Protein AF-A0A1C4W5P3-F1 (afdb_monomer_lite)

Radius of gyration: 16.37 Å; chains: 1; bounding box: 42×25×42 Å

pLDDT: mean 89.8, std 14.26, range [42.38, 98.31]

Secondary structure (DSSP, 8-state):
-HHHHHHHHTT-SSSSS--TTTTHHHHHHHHHHHHHS-HHHHHHHHHHHHHHHHHHHHPPTT-TT-HHHHHHHHHHHHHHHHHHHHHHHHTTPPP--TT------

Organism: NCBI:txid285665

Structure (mmCIF, N/CA/C/O backbone):
data_AF-A0A1C4W5P3-F1
#
_entry.id   AF-A0A1C4W5P3-F1
#
loop_
_atom_site.group_PDB
_atom_site.id
_atom_site.type_symbol
_atom_site.label_atom_id
_atom_site.label_alt_id
_atom_site.label_comp_id
_atom_site.label_asym_id
_atom_site.label_entity_id
_atom_site.label_seq_id
_atom_site.pdbx_PDB_ins_code
_atom_site.Cartn_x
_atom_site.Cartn_y
_atom_site.Cartn_z
_atom_site.occupancy
_atom_site.B_iso_or_equiv
_atom_site.auth_seq_id
_atom_site.auth_comp_id
_atom_site.auth_asym_id
_atom_site.auth_atom_id
_atom_site.pdbx_PDB_model_num
ATOM 1 N N . MET A 1 1 ? 3.145 -6.210 -2.462 1.00 92.75 1 MET A N 1
ATOM 2 C CA . MET A 1 1 ? 2.634 -5.380 -3.567 1.00 92.75 1 MET A CA 1
ATOM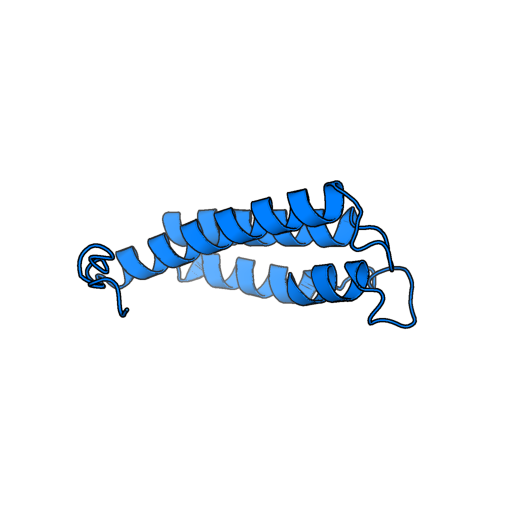 3 C C . MET A 1 1 ? 3.560 -4.200 -3.807 1.00 92.75 1 MET A C 1
ATOM 5 O O . MET A 1 1 ? 4.213 -4.227 -4.831 1.00 92.75 1 MET A O 1
ATOM 9 N N . ALA A 1 2 ? 3.735 -3.268 -2.860 1.00 94.19 2 ALA A N 1
ATOM 10 C CA . ALA A 1 2 ? 4.693 -2.156 -2.993 1.00 94.19 2 ALA A CA 1
ATOM 11 C C . ALA A 1 2 ? 6.121 -2.603 -3.359 1.00 94.19 2 ALA A C 1
ATOM 13 O O . ALA A 1 2 ? 6.718 -2.059 -4.275 1.00 94.19 2 ALA A O 1
ATOM 14 N N . ARG A 1 3 ? 6.615 -3.690 -2.747 1.00 94.00 3 ARG A N 1
ATOM 15 C CA . ARG A 1 3 ? 7.891 -4.305 -3.145 1.00 94.00 3 ARG A CA 1
ATOM 16 C C . ARG A 1 3 ? 7.974 -4.655 -4.638 1.00 94.00 3 ARG A C 1
ATOM 18 O O . ARG A 1 3 ? 9.006 -4.433 -5.236 1.00 94.00 3 ARG A O 1
ATOM 25 N N . LEU A 1 4 ? 6.896 -5.155 -5.247 1.00 94.25 4 LEU A N 1
ATOM 26 C CA . LEU A 1 4 ? 6.890 -5.467 -6.682 1.00 94.25 4 LEU A CA 1
ATOM 27 C C . LEU A 1 4 ? 6.969 -4.188 -7.531 1.00 94.25 4 LEU A C 1
ATOM 29 O O . LEU A 1 4 ? 7.648 -4.173 -8.547 1.00 94.25 4 LEU A O 1
ATOM 33 N N . ALA A 1 5 ? 6.315 -3.102 -7.104 1.00 93.44 5 ALA A N 1
ATOM 34 C CA . ALA A 1 5 ? 6.437 -1.801 -7.765 1.00 93.44 5 ALA A CA 1
ATOM 35 C C . ALA A 1 5 ? 7.873 -1.252 -7.681 1.00 93.44 5 ALA A C 1
ATOM 37 O O . ALA A 1 5 ? 8.406 -0.768 -8.680 1.00 93.44 5 ALA A O 1
ATOM 38 N N . TYR A 1 6 ? 8.504 -1.386 -6.510 1.00 94.38 6 TYR A N 1
ATOM 39 C CA . TYR A 1 6 ? 9.904 -1.032 -6.282 1.00 94.38 6 TYR A CA 1
ATOM 40 C C . TYR A 1 6 ? 10.848 -1.853 -7.168 1.00 94.38 6 TYR A C 1
ATOM 42 O O . TYR A 1 6 ? 11.641 -1.287 -7.915 1.00 94.38 6 TYR A O 1
ATOM 50 N N . ASP A 1 7 ? 10.715 -3.179 -7.128 1.00 94.81 7 ASP A N 1
ATOM 51 C CA . ASP A 1 7 ? 11.554 -4.107 -7.884 1.00 94.81 7 ASP A CA 1
ATOM 52 C C . ASP A 1 7 ? 11.436 -3.842 -9.404 1.00 94.81 7 ASP A C 1
ATOM 54 O O . ASP A 1 7 ? 12.446 -3.878 -10.105 1.00 94.81 7 ASP A O 1
ATOM 58 N N . LYS A 1 8 ? 10.246 -3.471 -9.915 1.00 93.06 8 LYS A N 1
ATOM 59 C CA . LYS A 1 8 ? 10.058 -3.040 -11.316 1.00 93.06 8 LYS A CA 1
ATOM 60 C C . LYS A 1 8 ? 10.820 -1.749 -11.623 1.00 93.06 8 LYS A C 1
ATOM 62 O O . LYS A 1 8 ? 11.531 -1.706 -12.623 1.00 93.06 8 LYS A O 1
ATOM 67 N N . GLY A 1 9 ? 10.706 -0.727 -10.772 1.00 93.62 9 GLY A N 1
ATOM 68 C CA . GLY A 1 9 ? 11.404 0.551 -10.967 1.00 93.62 9 GLY A CA 1
ATOM 69 C C . GLY A 1 9 ? 12.926 0.414 -11.025 1.00 93.62 9 GLY A C 1
ATOM 70 O O . GLY A 1 9 ? 13.572 1.088 -11.819 1.00 93.62 9 GLY A O 1
ATOM 71 N N . TYR A 1 10 ? 13.481 -0.518 -10.247 1.00 94.06 10 TYR A N 1
ATOM 72 C CA . TYR A 1 10 ? 14.912 -0.841 -10.229 1.00 94.06 10 TYR A CA 1
ATOM 73 C C . TYR A 1 10 ? 15.344 -1.907 -11.249 1.00 94.06 10 TYR A C 1
ATOM 75 O O . TYR A 1 10 ? 16.493 -2.342 -11.205 1.00 94.06 10 TYR A O 1
ATOM 83 N N . GLY A 1 11 ? 14.443 -2.380 -12.117 1.00 92.25 11 GLY A N 1
ATOM 84 C CA . GLY A 1 11 ? 14.793 -3.382 -13.128 1.00 92.25 11 GLY A CA 1
ATOM 85 C C . GLY A 1 11 ? 15.206 -4.738 -12.540 1.00 92.25 11 GLY A C 1
ATOM 86 O O . GLY A 1 11 ? 15.977 -5.474 -13.145 1.00 92.25 11 GLY A O 1
ATOM 87 N N . LEU A 1 12 ? 14.723 -5.091 -11.343 1.00 91.69 12 LEU A N 1
ATOM 88 C CA . LEU A 1 12 ? 15.085 -6.341 -10.656 1.00 91.69 12 LEU A CA 1
ATOM 89 C C . LEU A 1 12 ? 14.327 -7.573 -11.184 1.00 91.69 12 LEU A C 1
ATOM 91 O O . LEU A 1 12 ? 14.504 -8.676 -10.663 1.00 91.69 12 LEU A O 1
ATOM 95 N N . PHE A 1 13 ? 13.487 -7.387 -12.203 1.00 81.50 13 PHE A N 1
ATOM 96 C CA . PHE A 1 13 ? 12.794 -8.444 -12.938 1.00 81.50 13 PHE A CA 1
ATOM 97 C C . PHE A 1 13 ? 13.379 -8.590 -14.342 1.00 81.50 13 PHE A C 1
ATOM 99 O O . PHE A 1 13 ? 13.876 -7.623 -14.908 1.00 81.50 13 PHE A O 1
ATOM 106 N N . GLU A 1 14 ? 13.278 -9.785 -14.925 1.00 79.38 14 GLU A N 1
ATOM 107 C CA . GLU A 1 14 ? 13.574 -9.964 -16.352 1.00 79.38 14 GLU A CA 1
ATOM 108 C C . GLU A 1 14 ? 12.444 -9.391 -17.222 1.00 79.38 14 GLU A C 1
ATOM 110 O O . GLU A 1 14 ? 12.689 -8.893 -18.322 1.00 79.38 14 GLU A O 1
ATOM 115 N N . GLU A 1 15 ? 11.200 -9.434 -16.733 1.00 85.56 15 GLU A N 1
ATOM 116 C CA . GLU A 1 15 ? 10.049 -8.865 -17.423 1.00 85.56 15 GLU A CA 1
ATOM 117 C C . GLU A 1 15 ? 9.896 -7.354 -17.184 1.00 85.56 15 GLU A C 1
ATOM 119 O O . GLU A 1 15 ? 10.026 -6.842 -16.070 1.00 85.56 15 GLU A O 1
ATOM 124 N N . THR A 1 16 ? 9.530 -6.629 -18.245 1.00 86.69 16 THR A N 1
ATOM 125 C CA . THR A 1 16 ? 9.329 -5.171 -18.206 1.00 86.69 16 THR A CA 1
ATOM 126 C C . THR A 1 16 ? 8.011 -4.755 -17.553 1.00 86.69 16 THR A C 1
ATOM 128 O O . THR A 1 16 ? 7.858 -3.612 -17.128 1.00 86.69 16 THR A O 1
ATOM 131 N N . GLU A 1 17 ? 7.037 -5.659 -17.483 1.00 88.44 17 GLU A N 1
ATOM 132 C CA . GLU A 1 17 ? 5.717 -5.397 -16.914 1.00 88.44 17 GLU A CA 1
ATOM 133 C C . GLU A 1 17 ? 5.388 -6.390 -15.806 1.00 88.44 17 GLU A C 1
ATOM 135 O O . GLU A 1 17 ? 5.792 -7.552 -15.844 1.00 88.44 17 GLU A O 1
ATOM 140 N N . LEU A 1 18 ? 4.628 -5.920 -14.815 1.00 90.12 18 LEU A N 1
ATOM 141 C CA . LEU A 1 18 ? 4.107 -6.790 -13.767 1.00 90.12 18 LEU A CA 1
ATOM 142 C C . LEU A 1 18 ? 3.019 -7.710 -14.355 1.00 90.12 18 LEU A C 1
ATOM 144 O O . LEU A 1 18 ? 2.253 -7.253 -15.205 1.00 90.12 18 LEU A O 1
ATOM 148 N N . PRO A 1 19 ? 2.898 -8.968 -13.889 1.00 92.44 19 PRO A N 1
ATOM 149 C CA . PRO A 1 19 ? 1.819 -9.868 -14.309 1.00 92.44 19 PRO A CA 1
ATOM 150 C C . PRO A 1 19 ? 0.443 -9.239 -14.085 1.00 92.44 19 PRO A C 1
ATOM 152 O O . PRO A 1 19 ? 0.258 -8.616 -13.051 1.00 92.44 19 PRO A O 1
ATOM 155 N N . ASP A 1 20 ? -0.537 -9.438 -14.970 1.00 89.62 20 ASP A N 1
ATOM 156 C CA . ASP A 1 20 ? -1.848 -8.757 -14.905 1.00 89.62 20 ASP A CA 1
ATOM 157 C C . ASP A 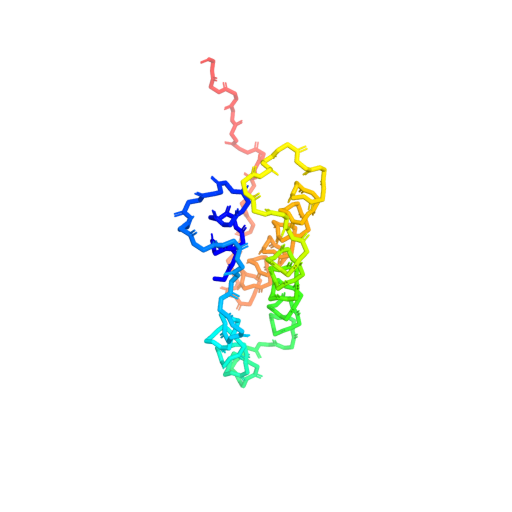1 20 ? -2.549 -8.830 -13.531 1.00 89.62 20 ASP A C 1
ATOM 159 O O . ASP A 1 20 ? -3.223 -7.888 -13.115 1.00 89.62 20 ASP A O 1
ATOM 163 N N . ASP A 1 21 ? -2.372 -9.925 -12.792 1.00 93.56 21 ASP A N 1
ATOM 164 C CA . ASP A 1 21 ? -3.004 -10.201 -11.500 1.00 93.56 21 ASP A CA 1
ATOM 165 C C . ASP A 1 21 ? -2.088 -9.960 -10.284 1.00 93.56 21 ASP A C 1
ATOM 167 O O . ASP A 1 21 ? -2.449 -10.309 -9.156 1.00 93.56 21 ASP A O 1
ATOM 171 N N . TRP A 1 22 ? -0.935 -9.307 -10.465 1.00 93.69 22 TRP A N 1
ATOM 172 C CA . TRP A 1 22 ? 0.064 -9.043 -9.414 1.00 93.69 22 TRP A CA 1
ATOM 173 C C . TRP A 1 22 ? -0.510 -8.392 -8.141 1.00 93.69 22 TRP A C 1
ATOM 175 O O . TRP A 1 22 ? 0.021 -8.545 -7.034 1.00 93.69 22 TRP A O 1
ATOM 185 N N . HIS A 1 23 ? -1.611 -7.656 -8.291 1.00 94.12 23 HIS A N 1
ATOM 186 C CA . HIS A 1 23 ? -2.308 -6.949 -7.224 1.00 94.12 23 HIS A CA 1
ATOM 187 C C . HIS A 1 23 ? -3.382 -7.796 -6.516 1.00 94.12 23 HIS A C 1
ATOM 189 O O . HIS A 1 23 ? -3.766 -7.490 -5.380 1.00 94.12 23 HIS A O 1
ATOM 195 N N . ALA A 1 24 ? -3.869 -8.870 -7.144 1.00 96.12 24 ALA A N 1
ATOM 196 C CA . ALA A 1 24 ? -5.006 -9.655 -6.667 1.00 96.12 24 ALA A CA 1
ATOM 197 C C . ALA A 1 24 ? -4.800 -10.240 -5.254 1.00 96.12 24 ALA A C 1
ATOM 199 O O . ALA A 1 24 ? -5.692 -10.066 -4.415 1.00 96.12 24 ALA A O 1
ATOM 200 N N . PRO A 1 25 ? -3.627 -10.809 -4.894 1.00 95.88 25 PRO A N 1
ATOM 201 C CA . PRO A 1 25 ? -3.414 -11.328 -3.541 1.00 95.88 25 PRO A CA 1
ATOM 202 C C . PRO A 1 25 ? -3.525 -10.257 -2.446 1.00 95.88 25 PRO A C 1
ATOM 204 O O . PRO A 1 25 ? -3.955 -10.542 -1.326 1.00 95.88 25 PRO A O 1
ATOM 207 N N . ALA A 1 26 ? -3.127 -9.015 -2.738 1.00 95.12 26 ALA A N 1
ATOM 208 C CA . ALA A 1 26 ? -3.256 -7.906 -1.796 1.00 95.12 26 ALA A CA 1
ATOM 209 C C . ALA A 1 26 ? -4.708 -7.413 -1.703 1.00 95.12 26 ALA A C 1
ATOM 211 O O . ALA A 1 26 ? -5.184 -7.133 -0.602 1.00 95.12 26 ALA A O 1
ATOM 212 N N . PHE A 1 27 ? -5.433 -7.390 -2.823 1.00 96.06 27 PHE A N 1
ATOM 213 C CA . PHE A 1 27 ? -6.851 -7.032 -2.855 1.00 96.06 27 PHE A CA 1
ATOM 214 C C . PHE A 1 27 ? -7.717 -8.001 -2.040 1.00 96.06 27 PHE A C 1
ATOM 216 O O . PHE A 1 27 ? -8.582 -7.578 -1.271 1.00 96.06 27 PHE A O 1
ATOM 223 N N . GLU A 1 28 ? -7.458 -9.307 -2.133 1.00 96.62 28 GLU A N 1
ATOM 224 C CA . GLU A 1 28 ? -8.156 -10.302 -1.313 1.00 96.62 28 GLU A CA 1
ATOM 225 C C . GLU A 1 28 ? -7.936 -10.078 0.186 1.00 96.62 28 GLU A C 1
ATOM 227 O O . GLU A 1 28 ? -8.880 -10.155 0.978 1.00 96.62 28 GLU A O 1
ATOM 232 N N . ARG A 1 29 ? -6.696 -9.773 0.587 1.00 95.75 29 ARG A N 1
ATOM 233 C CA . ARG A 1 29 ? -6.361 -9.461 1.984 1.00 95.75 29 ARG A CA 1
ATOM 234 C C . ARG A 1 29 ? -7.062 -8.191 2.450 1.00 95.75 29 ARG A C 1
ATOM 236 O O . ARG A 1 29 ? -7.613 -8.197 3.547 1.00 95.75 29 ARG A O 1
ATOM 243 N N . LEU A 1 30 ? -7.112 -7.154 1.613 1.00 96.00 30 LEU A N 1
ATOM 244 C CA . LEU A 1 30 ? -7.858 -5.930 1.900 1.00 96.00 30 LEU A CA 1
ATOM 245 C C . LEU A 1 30 ? -9.350 -6.224 2.113 1.00 96.00 30 LEU A C 1
ATOM 247 O O . LEU A 1 30 ? -9.930 -5.771 3.097 1.00 96.00 30 LEU A O 1
ATOM 251 N N . ASN A 1 31 ? -9.973 -7.032 1.252 1.00 95.62 31 ASN A N 1
ATOM 252 C CA . ASN A 1 31 ? -11.382 -7.402 1.413 1.00 95.62 31 ASN A CA 1
ATOM 253 C C . ASN A 1 31 ? -11.648 -8.160 2.716 1.00 95.62 31 ASN A C 1
ATOM 255 O O . ASN A 1 31 ? -12.645 -7.891 3.382 1.00 95.62 31 ASN A O 1
ATOM 259 N N . ARG A 1 32 ? -10.749 -9.068 3.112 1.00 96.38 32 ARG A N 1
ATOM 260 C CA . ARG A 1 32 ? -10.853 -9.760 4.407 1.00 96.38 32 ARG A CA 1
ATOM 261 C C . ARG A 1 32 ? -10.666 -8.793 5.574 1.00 96.38 32 ARG A C 1
ATOM 263 O O . ARG A 1 32 ? -11.434 -8.856 6.529 1.00 96.38 32 ARG A O 1
ATOM 270 N N . LEU A 1 33 ? -9.700 -7.877 5.487 1.00 95.25 33 LEU A N 1
ATOM 271 C CA . LEU A 1 33 ? -9.422 -6.886 6.530 1.00 95.25 33 LEU A CA 1
ATOM 272 C C . LEU A 1 33 ? -10.656 -6.031 6.847 1.00 95.25 33 LEU A C 1
ATOM 274 O O . LEU A 1 33 ? -10.934 -5.792 8.015 1.00 95.25 33 LEU A O 1
ATOM 278 N N . ARG A 1 34 ? -11.447 -5.652 5.836 1.00 93.81 34 ARG A N 1
ATOM 279 C CA . ARG A 1 34 ? -12.679 -4.851 6.001 1.00 93.81 34 ARG A CA 1
ATOM 280 C C . ARG A 1 34 ? -13.749 -5.499 6.887 1.00 93.81 34 ARG A C 1
ATOM 282 O O . ARG A 1 34 ? -14.639 -4.794 7.345 1.00 93.81 34 ARG A O 1
ATOM 289 N N . ILE A 1 35 ? -13.691 -6.814 7.100 1.00 95.31 35 ILE A N 1
ATOM 290 C CA . ILE A 1 35 ? -14.630 -7.543 7.966 1.00 95.31 35 ILE A CA 1
ATOM 291 C C . ILE A 1 35 ? -14.212 -7.435 9.440 1.00 95.31 35 ILE A C 1
ATOM 293 O O . ILE A 1 35 ? -15.068 -7.435 10.320 1.00 95.31 35 ILE A O 1
ATOM 297 N N . PHE A 1 36 ? -12.906 -7.357 9.709 1.00 93.62 36 PHE A N 1
ATOM 298 C CA . PHE A 1 36 ? -12.346 -7.452 11.062 1.00 93.62 36 PHE A CA 1
ATOM 299 C C . PHE A 1 36 ? -11.820 -6.125 11.613 1.00 93.62 36 PHE A C 1
ATOM 301 O O . PHE A 1 36 ? -11.761 -5.955 12.827 1.00 93.62 36 PHE A O 1
ATOM 308 N N . ALA A 1 37 ? -11.404 -5.209 10.742 1.00 95.19 37 ALA A N 1
ATOM 309 C CA . ALA A 1 37 ? -10.835 -3.926 11.122 1.00 95.19 37 ALA A CA 1
ATOM 310 C C . ALA A 1 37 ? -11.916 -2.860 11.328 1.00 95.19 37 ALA A C 1
ATOM 312 O O . ALA A 1 37 ? -13.016 -2.946 10.775 1.00 95.19 37 ALA A O 1
ATOM 313 N N . THR A 1 38 ? -11.579 -1.810 12.076 1.00 96.88 38 THR A N 1
ATOM 314 C CA . THR A 1 38 ? -12.415 -0.611 12.136 1.00 96.88 38 THR A CA 1
ATOM 315 C C . THR A 1 38 ? -12.511 0.052 10.762 1.00 96.88 38 THR A C 1
ATOM 317 O O . THR A 1 38 ? -11.645 -0.112 9.896 1.00 96.88 38 THR A O 1
ATOM 320 N N . SER A 1 39 ? -13.551 0.866 10.561 1.00 95.31 39 SER A N 1
ATOM 321 C CA . SER A 1 39 ? -13.719 1.642 9.327 1.00 95.31 39 SER A CA 1
ATOM 322 C C . SER A 1 39 ? -12.514 2.542 9.027 1.00 95.31 39 SER A C 1
ATOM 324 O O . SER A 1 39 ? -12.207 2.769 7.860 1.00 95.31 39 SER A O 1
ATOM 326 N N . SER A 1 40 ? -11.828 3.027 10.069 1.00 96.75 40 SER A N 1
ATOM 327 C CA . SER A 1 40 ? -10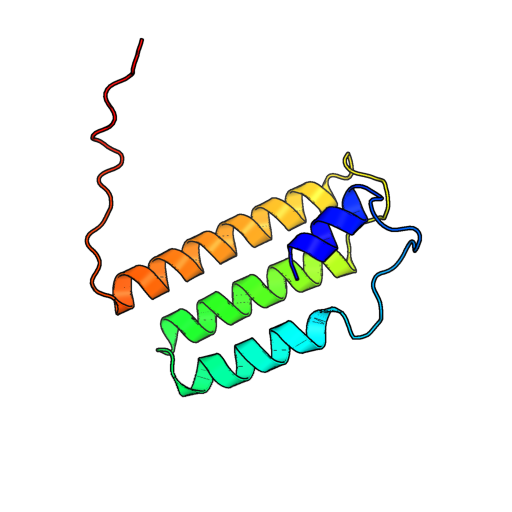.638 3.875 9.959 1.00 96.75 40 SER A CA 1
ATOM 328 C C . SER A 1 40 ? -9.455 3.106 9.362 1.00 96.75 40 SER A C 1
ATOM 330 O O . SER A 1 40 ? -8.946 3.473 8.302 1.00 96.75 40 SER A O 1
ATOM 332 N N . VAL A 1 41 ? -9.089 1.970 9.968 1.00 97.38 41 VAL A N 1
ATOM 333 C CA . VAL A 1 41 ? -8.018 1.094 9.463 1.00 97.38 41 VAL A CA 1
ATOM 334 C C . VAL A 1 41 ? -8.349 0.558 8.072 1.00 97.38 41 VAL A C 1
ATOM 336 O O . VAL A 1 41 ? -7.487 0.531 7.196 1.00 97.38 41 VAL A O 1
ATOM 339 N N . ALA A 1 42 ? -9.601 0.167 7.832 1.00 97.31 42 ALA A N 1
ATOM 340 C CA . ALA A 1 42 ? -10.036 -0.328 6.531 1.00 97.31 42 ALA A CA 1
ATOM 341 C C . ALA A 1 42 ? -9.886 0.723 5.414 1.00 97.31 42 ALA A C 1
ATOM 343 O O . ALA A 1 42 ? -9.472 0.380 4.303 1.00 97.31 42 ALA A O 1
ATOM 344 N N . ALA A 1 43 ? -10.205 1.990 5.695 1.00 97.75 43 ALA A N 1
ATOM 345 C CA . ALA A 1 43 ? -10.051 3.086 4.742 1.00 97.75 43 ALA A CA 1
ATOM 346 C C . ALA A 1 43 ? -8.572 3.399 4.465 1.00 97.75 43 ALA A C 1
ATOM 348 O O . ALA A 1 43 ? -8.182 3.491 3.299 1.00 97.75 43 ALA A O 1
ATOM 349 N N . ALA A 1 44 ? -7.742 3.482 5.508 1.00 98.06 44 ALA A N 1
ATOM 350 C CA . ALA A 1 44 ? -6.304 3.712 5.360 1.00 98.06 44 ALA A CA 1
ATOM 351 C C . ALA A 1 44 ? -5.618 2.564 4.593 1.00 98.06 44 ALA A C 1
ATOM 353 O O . ALA A 1 44 ? -4.812 2.795 3.694 1.00 98.06 44 ALA A O 1
ATOM 354 N N . ALA A 1 45 ? -6.015 1.314 4.851 1.00 97.88 45 ALA A N 1
ATOM 355 C CA . ALA A 1 45 ? -5.500 0.152 4.129 1.00 97.88 45 ALA A CA 1
ATOM 356 C C . ALA A 1 45 ? -5.876 0.175 2.642 1.00 97.88 45 ALA A C 1
ATOM 358 O O . ALA A 1 45 ? -5.070 -0.205 1.791 1.00 97.88 45 ALA A O 1
ATOM 359 N N . ALA A 1 46 ? -7.085 0.639 2.314 1.00 97.81 46 ALA A N 1
ATOM 360 C CA . ALA A 1 46 ? -7.502 0.825 0.930 1.00 97.81 46 ALA A CA 1
ATOM 361 C C . ALA A 1 46 ? -6.696 1.933 0.233 1.00 97.81 46 ALA A C 1
ATOM 363 O O . ALA A 1 46 ? -6.338 1.773 -0.935 1.00 97.81 46 ALA A O 1
ATOM 364 N N . ALA A 1 47 ? -6.367 3.017 0.943 1.00 98.25 47 ALA A N 1
ATOM 365 C CA . ALA A 1 47 ? -5.515 4.084 0.425 1.00 98.25 47 ALA A CA 1
ATOM 366 C C . ALA A 1 47 ? -4.087 3.588 0.142 1.00 98.25 47 ALA A C 1
ATOM 368 O O . ALA A 1 47 ? -3.593 3.783 -0.968 1.00 98.25 47 ALA A O 1
ATOM 369 N N . ALA A 1 48 ? -3.467 2.868 1.085 1.00 98.25 48 ALA A N 1
ATOM 370 C CA . ALA A 1 48 ? -2.137 2.278 0.906 1.00 98.25 48 ALA A CA 1
ATOM 371 C C . ALA A 1 48 ? -2.105 1.258 -0.244 1.00 98.25 48 ALA A C 1
ATOM 373 O O . ALA A 1 48 ? -1.189 1.265 -1.068 1.00 98.25 48 ALA A O 1
ATOM 374 N N . TYR A 1 49 ? -3.142 0.419 -0.356 1.00 98.12 49 TYR A N 1
ATOM 375 C CA . TYR A 1 49 ? -3.308 -0.479 -1.499 1.00 98.12 49 TYR A CA 1
ATOM 376 C C . TYR A 1 49 ? -3.376 0.303 -2.819 1.00 98.12 49 TYR A C 1
ATOM 378 O O . TYR A 1 49 ? -2.644 -0.013 -3.753 1.00 98.12 49 TYR A O 1
ATOM 386 N N . ASN A 1 50 ? -4.221 1.332 -2.908 1.00 97.94 50 ASN A N 1
ATOM 387 C CA . ASN A 1 50 ? -4.379 2.098 -4.142 1.00 97.94 50 ASN A CA 1
ATOM 388 C C . ASN A 1 50 ? -3.086 2.828 -4.536 1.00 97.94 50 ASN A C 1
ATOM 390 O O . ASN A 1 50 ? -2.709 2.794 -5.704 1.00 97.94 50 ASN A O 1
ATOM 394 N N . ALA A 1 51 ? -2.375 3.417 -3.571 1.00 98.12 51 ALA A N 1
ATOM 395 C CA . ALA A 1 51 ? -1.087 4.064 -3.807 1.00 98.12 51 ALA A CA 1
ATOM 396 C C . ALA A 1 51 ? -0.045 3.073 -4.353 1.00 98.12 51 ALA A C 1
ATOM 398 O O . ALA A 1 51 ? 0.566 3.332 -5.387 1.00 98.12 51 ALA A O 1
ATOM 399 N N . ALA A 1 52 ? 0.092 1.892 -3.737 1.00 97.50 52 ALA A N 1
ATOM 400 C CA . ALA A 1 52 ? 0.986 0.850 -4.245 1.00 97.50 52 ALA A CA 1
ATOM 401 C C . ALA A 1 52 ? 0.573 0.337 -5.634 1.00 97.50 52 ALA A C 1
ATOM 403 O O . ALA A 1 52 ? 1.441 0.047 -6.455 1.00 97.50 52 ALA A O 1
ATOM 404 N N . TRP A 1 53 ? -0.732 0.210 -5.902 1.00 97.19 53 TRP A N 1
ATOM 405 C CA . TRP A 1 53 ? -1.233 -0.227 -7.206 1.00 97.19 53 TRP A CA 1
ATOM 406 C C . TRP A 1 53 ? -0.891 0.795 -8.291 1.00 97.19 53 TRP A C 1
ATOM 408 O O . TRP A 1 53 ? -0.315 0.426 -9.311 1.00 97.19 53 TRP A O 1
ATOM 418 N N . GLN A 1 54 ? -1.175 2.077 -8.044 1.00 96.69 54 GLN A N 1
ATOM 419 C CA . GLN A 1 54 ? -0.833 3.167 -8.958 1.00 96.69 54 GLN A CA 1
ATOM 420 C C . GLN A 1 54 ? 0.674 3.245 -9.189 1.00 96.69 54 GLN A C 1
ATOM 422 O O . GLN A 1 54 ? 1.101 3.390 -10.333 1.00 96.69 54 GLN A O 1
ATOM 427 N N . TRP A 1 55 ? 1.471 3.093 -8.130 1.00 96.56 55 TRP A N 1
ATOM 428 C CA . TRP A 1 55 ? 2.923 3.091 -8.237 1.00 96.56 55 TRP A CA 1
ATOM 429 C C . TRP A 1 55 ? 3.415 1.986 -9.178 1.00 96.56 55 TRP A C 1
ATOM 431 O O . TRP A 1 55 ? 4.108 2.293 -10.140 1.00 96.56 55 TRP A O 1
ATOM 441 N N . GLY A 1 56 ? 2.999 0.730 -8.983 1.00 94.25 56 GLY A N 1
ATOM 442 C CA . GLY A 1 56 ? 3.414 -0.377 -9.859 1.00 94.25 56 GLY A CA 1
ATOM 443 C C . GLY A 1 56 ? 2.846 -0.302 -11.281 1.00 94.25 56 GLY A C 1
ATOM 444 O O . GLY A 1 56 ? 3.492 -0.736 -12.237 1.00 94.25 56 GLY A O 1
ATOM 445 N N . HIS A 1 57 ? 1.645 0.260 -11.435 1.00 94.12 57 HIS A N 1
ATOM 446 C CA . HIS A 1 57 ? 0.992 0.406 -12.733 1.00 94.12 57 HIS A CA 1
ATOM 447 C C . HIS A 1 57 ? 1.646 1.489 -13.600 1.00 94.12 57 HIS A C 1
ATOM 449 O O . HIS A 1 57 ? 1.785 1.300 -14.806 1.00 94.12 57 HIS A O 1
ATOM 455 N N . TYR A 1 58 ? 2.057 2.609 -12.999 1.00 92.94 58 TYR A N 1
ATOM 456 C CA . TYR A 1 58 ? 2.611 3.751 -13.728 1.00 92.94 58 TYR A CA 1
ATOM 457 C C . TYR A 1 58 ? 4.137 3.862 -13.677 1.00 92.94 58 TYR A C 1
ATOM 459 O O . TYR A 1 58 ? 4.684 4.672 -14.428 1.00 92.94 58 TYR A O 1
ATOM 467 N N . CYS A 1 59 ? 4.833 3.094 -12.830 1.00 92.19 59 CYS A N 1
ATOM 468 C CA . CYS A 1 59 ? 6.293 3.096 -12.838 1.00 92.19 59 CYS A CA 1
ATOM 469 C C . CYS A 1 59 ? 6.831 2.524 -14.154 1.00 92.19 59 CYS A C 1
ATOM 471 O O . CYS A 1 59 ? 6.296 1.554 -14.706 1.00 92.19 59 CYS A O 1
ATOM 473 N N . LYS A 1 60 ? 7.907 3.133 -14.656 1.00 93.25 60 LYS A N 1
ATOM 474 C CA . LYS A 1 60 ? 8.700 2.549 -15.732 1.00 93.25 60 LYS A CA 1
ATOM 475 C C . LYS A 1 60 ? 9.592 1.447 -15.173 1.00 93.25 60 LYS A C 1
ATOM 477 O O . LYS A 1 60 ? 9.955 1.466 -14.001 1.00 93.25 60 LYS A O 1
ATOM 482 N N . HIS A 1 61 ? 9.910 0.485 -16.023 1.00 93.88 61 HIS A N 1
ATOM 483 C CA . HIS A 1 61 ? 10.902 -0.531 -15.718 1.00 93.88 61 HIS A CA 1
ATOM 484 C C . HIS A 1 61 ? 12.317 0.029 -15.897 1.00 93.88 61 HIS A C 1
ATOM 486 O O . HIS A 1 61 ? 12.557 0.704 -16.897 1.00 93.88 61 HIS A O 1
ATOM 492 N N . ASP A 1 62 ? 13.217 -0.289 -14.962 1.00 95.19 62 ASP A N 1
ATOM 493 C CA . ASP A 1 62 ? 14.649 0.067 -15.004 1.00 95.19 62 ASP A CA 1
ATOM 494 C C . ASP A 1 62 ? 14.914 1.573 -15.234 1.00 95.19 62 ASP A C 1
ATOM 496 O O . ASP A 1 62 ? 15.764 1.978 -16.023 1.00 95.19 62 ASP A O 1
ATOM 500 N N . ASP A 1 63 ? 14.137 2.423 -14.557 1.00 94.50 63 ASP A N 1
ATOM 501 C CA . ASP A 1 63 ? 14.260 3.888 -14.600 1.00 94.50 63 ASP A CA 1
ATOM 502 C C . ASP A 1 63 ? 14.095 4.451 -13.174 1.00 94.50 63 ASP A C 1
ATOM 504 O O . ASP A 1 63 ? 13.072 5.068 -12.854 1.00 94.50 63 ASP A O 1
ATOM 508 N N . PRO A 1 64 ? 15.063 4.194 -12.267 1.00 92.00 64 PRO A N 1
ATOM 509 C CA . PRO A 1 64 ? 14.982 4.634 -10.874 1.00 92.00 64 PRO A CA 1
ATOM 510 C C . PRO A 1 64 ? 15.057 6.159 -10.724 1.00 92.00 64 PRO A C 1
ATOM 512 O O . PRO A 1 64 ? 14.661 6.669 -9.682 1.00 92.00 64 PRO A O 1
ATOM 515 N N . ASP A 1 65 ? 15.531 6.870 -11.752 1.00 94.69 65 ASP A N 1
ATOM 516 C CA . ASP A 1 65 ? 15.602 8.332 -11.791 1.00 94.69 65 ASP A CA 1
ATOM 517 C C . ASP A 1 65 ? 14.277 8.978 -12.257 1.00 94.69 65 ASP A C 1
ATOM 519 O O . ASP A 1 65 ? 14.170 10.210 -12.290 1.00 94.69 65 ASP A O 1
ATOM 523 N N . ASP A 1 66 ? 13.252 8.188 -12.617 1.00 92.81 66 ASP A N 1
ATOM 524 C CA . ASP A 1 66 ? 11.939 8.709 -13.009 1.00 92.81 66 ASP A CA 1
ATOM 525 C C . ASP A 1 66 ? 11.295 9.473 -11.836 1.00 92.81 66 ASP A C 1
ATOM 527 O O . ASP A 1 66 ? 10.980 8.875 -10.801 1.00 92.81 66 ASP A O 1
ATOM 531 N N . PRO A 1 67 ? 10.979 10.774 -11.983 1.00 94.38 67 PRO A N 1
ATOM 532 C CA . PRO A 1 67 ? 10.268 11.516 -10.947 1.00 94.38 67 PRO A CA 1
ATOM 533 C C . PRO A 1 67 ? 8.965 10.836 -10.508 1.00 94.38 67 PRO A C 1
ATOM 535 O O . PRO A 1 67 ? 8.641 10.836 -9.321 1.00 94.38 67 PRO A O 1
ATOM 538 N N . LYS A 1 68 ? 8.246 10.182 -11.431 1.00 93.12 68 LYS A N 1
ATOM 539 C CA . LYS A 1 68 ? 7.001 9.464 -11.115 1.00 93.12 68 LYS A CA 1
ATOM 540 C C . LYS A 1 68 ? 7.231 8.231 -10.248 1.00 93.12 68 LYS A C 1
ATOM 542 O O . LYS A 1 68 ? 6.338 7.850 -9.492 1.00 93.12 68 LYS A O 1
ATOM 547 N N . PHE A 1 69 ? 8.403 7.602 -10.353 1.00 94.69 69 PHE A N 1
ATOM 548 C CA . PHE A 1 69 ? 8.774 6.492 -9.484 1.00 94.69 69 PHE A CA 1
ATOM 549 C C . PHE A 1 69 ? 8.879 6.974 -8.033 1.00 94.69 69 PHE A C 1
ATOM 551 O O . PHE A 1 69 ? 8.246 6.392 -7.151 1.00 94.69 69 PHE A O 1
ATOM 558 N N . HIS A 1 70 ? 9.586 8.081 -7.799 1.00 95.06 70 HIS A N 1
ATOM 559 C CA . HIS A 1 70 ? 9.717 8.672 -6.467 1.00 95.06 70 HIS A CA 1
ATOM 560 C C . HIS A 1 70 ? 8.408 9.269 -5.941 1.00 95.06 70 HIS A C 1
ATOM 562 O O . HIS A 1 70 ? 8.091 9.095 -4.767 1.00 95.06 70 HIS A O 1
ATOM 568 N N . GLU A 1 71 ? 7.609 9.925 -6.787 1.00 96.38 71 GLU A N 1
ATOM 569 C CA . GLU A 1 71 ? 6.272 10.404 -6.408 1.00 96.38 71 GLU A CA 1
ATOM 570 C C . GLU A 1 71 ? 5.367 9.247 -5.959 1.00 96.38 71 GLU A C 1
ATOM 572 O O . GLU A 1 71 ? 4.689 9.352 -4.935 1.00 96.38 71 GLU A O 1
ATOM 577 N N . GLY A 1 72 ? 5.391 8.125 -6.688 1.00 96.38 72 GLY A N 1
ATOM 578 C CA . GLY A 1 72 ? 4.660 6.910 -6.326 1.00 96.38 72 GLY A CA 1
ATOM 579 C C . GLY A 1 72 ? 5.131 6.310 -5.001 1.00 96.38 72 GLY A C 1
ATOM 580 O O . GLY A 1 72 ? 4.297 5.946 -4.169 1.00 96.38 72 GLY A O 1
ATOM 581 N N . GLN A 1 73 ? 6.447 6.276 -4.773 1.00 97.19 73 GLN A N 1
ATOM 582 C CA . GLN A 1 73 ? 7.031 5.836 -3.507 1.00 97.19 73 GLN A CA 1
ATOM 583 C C . GLN A 1 73 ? 6.567 6.716 -2.340 1.00 97.19 73 GLN A C 1
ATOM 585 O O . GLN A 1 73 ? 6.011 6.206 -1.375 1.00 97.19 73 GLN A O 1
ATOM 590 N N . VAL A 1 74 ? 6.706 8.040 -2.454 1.00 97.69 74 VAL A N 1
ATOM 591 C CA . VAL A 1 74 ? 6.291 8.992 -1.408 1.00 97.69 74 VAL A CA 1
ATOM 592 C C . VAL A 1 74 ? 4.792 8.886 -1.116 1.00 97.69 74 VAL A C 1
ATOM 594 O O . VAL A 1 74 ? 4.376 8.930 0.043 1.00 97.69 74 VAL A O 1
ATOM 597 N N . ALA A 1 75 ? 3.960 8.727 -2.150 1.00 97.94 75 ALA A N 1
ATOM 598 C CA . ALA A 1 75 ? 2.522 8.544 -1.979 1.00 97.94 75 ALA A CA 1
ATOM 599 C C . ALA A 1 75 ? 2.186 7.245 -1.228 1.00 97.94 75 ALA A C 1
ATOM 601 O O . ALA A 1 75 ? 1.299 7.249 -0.369 1.00 97.94 75 ALA A O 1
ATOM 602 N N . TYR A 1 76 ? 2.892 6.149 -1.527 1.00 98.12 76 TYR A N 1
ATOM 603 C CA . TYR A 1 76 ? 2.750 4.896 -0.788 1.00 98.12 76 TYR A CA 1
ATOM 604 C C . TYR A 1 76 ? 3.226 5.036 0.660 1.00 98.12 76 TYR A C 1
ATOM 606 O O . TYR A 1 76 ? 2.472 4.677 1.561 1.00 98.12 76 TYR A O 1
ATOM 614 N N . ASP A 1 77 ? 4.408 5.609 0.889 1.00 98.12 77 ASP A N 1
ATOM 615 C CA . ASP A 1 77 ? 5.003 5.764 2.220 1.00 98.12 77 ASP A CA 1
ATOM 616 C C . ASP A 1 77 ? 4.084 6.579 3.145 1.00 98.12 77 ASP A C 1
ATOM 618 O O . ASP A 1 77 ? 3.811 6.177 4.276 1.00 98.12 77 ASP A O 1
ATOM 622 N N . HIS A 1 78 ? 3.512 7.686 2.657 1.00 98.31 78 HIS A N 1
ATOM 623 C CA . HIS A 1 78 ? 2.531 8.459 3.425 1.00 98.31 78 HIS A CA 1
ATOM 624 C C . HIS A 1 78 ? 1.269 7.653 3.764 1.00 98.31 78 HIS A C 1
ATOM 626 O O . HIS A 1 78 ? 0.766 7.734 4.888 1.00 98.31 78 HIS A O 1
ATOM 632 N N . ALA A 1 79 ? 0.747 6.878 2.811 1.00 98.25 79 ALA A N 1
ATOM 633 C CA . ALA A 1 79 ? -0.441 6.061 3.034 1.00 98.25 79 ALA A CA 1
ATOM 634 C C . ALA A 1 79 ? -0.166 4.881 3.986 1.00 98.25 79 ALA A C 1
ATOM 636 O O . ALA A 1 79 ? -1.029 4.517 4.786 1.00 98.25 79 ALA A O 1
ATOM 637 N N . GLU A 1 80 ? 1.034 4.299 3.931 1.00 97.69 80 GLU A N 1
ATOM 638 C CA . GLU A 1 80 ? 1.487 3.260 4.857 1.00 97.69 80 GLU A CA 1
ATOM 639 C C . GLU A 1 80 ? 1.638 3.814 6.277 1.00 97.69 80 GLU A C 1
ATOM 641 O O . GLU A 1 80 ? 1.158 3.190 7.225 1.00 97.69 80 GLU A O 1
ATOM 646 N N . ILE A 1 81 ? 2.211 5.011 6.435 1.00 97.75 81 ILE A N 1
ATOM 647 C CA . ILE A 1 81 ? 2.311 5.685 7.735 1.00 97.75 81 ILE A CA 1
ATOM 648 C C . ILE A 1 81 ? 0.921 5.929 8.335 1.00 97.75 81 ILE A C 1
ATOM 650 O O . ILE A 1 81 ? 0.701 5.568 9.492 1.00 97.75 81 ILE A O 1
ATOM 654 N N . ASP A 1 82 ? -0.033 6.482 7.575 1.00 97.75 82 ASP A N 1
ATOM 655 C CA . ASP A 1 82 ? -1.400 6.697 8.081 1.00 97.75 82 ASP A CA 1
ATOM 656 C C . ASP A 1 82 ? -2.056 5.368 8.487 1.00 97.75 82 ASP A C 1
ATOM 658 O O . ASP A 1 82 ? -2.612 5.271 9.582 1.00 97.75 82 ASP A O 1
ATOM 662 N N . LEU A 1 83 ? -1.912 4.306 7.683 1.00 97.38 83 LEU A N 1
ATOM 663 C CA . LEU A 1 83 ? -2.396 2.970 8.044 1.00 97.38 83 LEU A CA 1
ATOM 664 C C . LEU A 1 83 ? -1.799 2.475 9.367 1.00 97.38 83 LEU A C 1
ATOM 666 O O . LEU A 1 83 ? -2.540 2.017 10.242 1.00 97.38 83 LEU A O 1
ATOM 670 N N . LEU A 1 84 ? -0.479 2.569 9.533 1.00 96.31 84 LEU A N 1
ATOM 671 C CA . LEU A 1 84 ? 0.200 2.142 10.755 1.00 96.31 84 LEU A CA 1
ATOM 672 C C . LEU A 1 84 ? -0.254 2.962 11.967 1.00 96.31 84 LEU A C 1
ATOM 674 O O . LEU A 1 84 ? -0.450 2.392 13.041 1.00 96.31 84 LEU A O 1
ATOM 678 N N . MET A 1 85 ? -0.490 4.265 11.799 1.00 95.62 85 MET A N 1
ATOM 679 C CA . MET A 1 85 ? -1.054 5.117 12.848 1.00 95.62 85 MET A CA 1
ATOM 680 C C . MET A 1 85 ? -2.470 4.681 13.237 1.00 95.62 85 MET A C 1
ATOM 682 O O . MET A 1 85 ? -2.751 4.554 14.424 1.00 95.62 85 MET A O 1
ATOM 686 N N . ARG A 1 86 ? -3.348 4.360 12.276 1.00 96.06 86 ARG A N 1
ATOM 687 C CA . ARG A 1 86 ? -4.704 3.870 12.599 1.00 96.06 86 ARG A CA 1
ATOM 688 C C . ARG A 1 86 ? -4.684 2.530 13.317 1.00 96.06 86 ARG A C 1
ATOM 690 O O . ARG A 1 86 ? -5.434 2.338 14.267 1.00 96.06 86 ARG A O 1
ATOM 697 N N . ILE A 1 87 ? -3.819 1.612 12.886 1.00 95.50 87 ILE A N 1
ATOM 698 C CA . ILE A 1 87 ? -3.654 0.317 13.560 1.00 95.50 87 ILE A CA 1
ATOM 699 C C . ILE A 1 87 ? -3.154 0.536 14.990 1.00 95.50 87 ILE A C 1
ATOM 701 O O . ILE A 1 87 ? -3.648 -0.096 15.919 1.00 95.50 87 ILE A O 1
ATOM 705 N N . ARG A 1 88 ? -2.192 1.442 15.178 1.00 93.81 88 ARG A N 1
ATOM 706 C CA . ARG A 1 88 ? -1.671 1.799 16.499 1.00 93.81 88 ARG A CA 1
ATOM 707 C C . ARG A 1 88 ? -2.768 2.337 17.419 1.00 93.81 88 ARG A C 1
ATOM 709 O O . ARG A 1 88 ? -2.850 1.886 18.562 1.00 93.81 88 ARG A O 1
ATOM 716 N N . ASP A 1 89 ? -3.583 3.263 16.919 1.00 93.31 89 ASP A N 1
ATOM 717 C CA . ASP A 1 89 ? -4.700 3.859 17.657 1.00 93.31 89 ASP A CA 1
ATOM 718 C C . ASP A 1 89 ? -5.712 2.783 18.086 1.00 93.31 89 ASP A C 1
ATOM 720 O O . ASP A 1 89 ? -6.086 2.720 19.258 1.00 93.31 89 ASP A O 1
ATOM 724 N N . ASP A 1 90 ? -6.087 1.878 17.174 1.00 93.88 90 ASP A N 1
ATOM 725 C CA . ASP A 1 90 ? -7.001 0.759 17.457 1.00 93.88 90 ASP A CA 1
ATOM 726 C C . ASP A 1 90 ? -6.435 -0.216 18.505 1.00 93.88 90 ASP A C 1
ATOM 728 O O . ASP A 1 90 ? -7.182 -0.804 19.289 1.00 93.88 90 ASP A O 1
ATOM 732 N N . LEU A 1 91 ? -5.110 -0.381 18.543 1.00 93.12 91 LEU A N 1
ATOM 733 C CA . LEU A 1 91 ? -4.407 -1.196 19.538 1.00 93.12 91 LEU A CA 1
ATOM 734 C C . LEU A 1 91 ? -4.142 -0.450 20.856 1.00 93.12 91 LEU A C 1
ATOM 736 O O . LEU A 1 91 ? -3.551 -1.033 21.768 1.00 93.12 91 LEU A O 1
ATOM 740 N N . ALA A 1 92 ? -4.557 0.817 20.966 1.00 92.00 92 ALA A N 1
ATOM 741 C CA . ALA A 1 92 ? -4.309 1.694 22.109 1.00 92.00 92 ALA A CA 1
ATOM 742 C C . ALA A 1 92 ? -2.821 1.775 22.512 1.00 92.00 92 ALA A C 1
ATOM 744 O O . ALA A 1 92 ? -2.487 1.904 23.692 1.00 92.00 92 ALA A O 1
ATOM 745 N N . ILE A 1 93 ? -1.913 1.690 21.535 1.00 87.62 93 ILE A N 1
ATOM 746 C CA . ILE A 1 93 ? -0.469 1.779 21.772 1.00 87.62 93 ILE A CA 1
ATOM 747 C C . ILE A 1 93 ? -0.090 3.268 21.893 1.00 87.62 93 ILE A C 1
ATOM 749 O O . ILE A 1 93 ? -0.219 3.994 20.903 1.00 87.62 93 ILE A O 1
ATOM 753 N N . PRO A 1 94 ? 0.421 3.741 23.049 1.00 79.12 94 PRO A N 1
ATOM 754 C CA . PRO A 1 94 ? 0.785 5.147 23.254 1.00 79.12 94 PRO A CA 1
ATOM 755 C C . PRO A 1 94 ? 1.760 5.641 22.191 1.00 79.12 94 PRO A C 1
ATOM 757 O O . PRO A 1 94 ? 2.599 4.854 21.758 1.00 79.12 94 PRO A O 1
ATOM 760 N N . GLY A 1 95 ? 1.658 6.914 21.788 1.00 64.31 95 GLY A N 1
ATOM 761 C CA . GLY A 1 95 ? 2.568 7.594 20.859 1.00 64.31 95 GLY A CA 1
ATOM 762 C C . GLY A 1 95 ? 4.037 7.448 21.262 1.00 64.31 95 GLY A C 1
ATOM 763 O O . GLY A 1 95 ? 4.366 7.414 22.439 1.00 64.31 95 GLY A O 1
ATOM 764 N N . SER A 1 96 ? 4.918 7.310 20.273 1.00 58.12 96 SER A N 1
ATOM 765 C CA . SER A 1 96 ? 6.354 7.413 20.502 1.00 58.12 96 SER A CA 1
ATOM 766 C C . SER A 1 96 ? 6.603 8.902 20.585 1.00 58.12 96 SER A C 1
ATOM 768 O O . SER A 1 96 ? 6.460 9.565 19.558 1.00 58.12 96 SER A O 1
ATOM 770 N N . ASP A 1 97 ? 6.952 9.4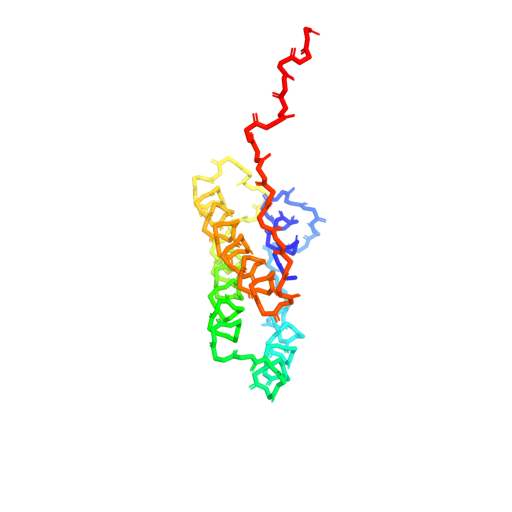15 21.758 1.00 53.81 97 ASP A N 1
ATOM 771 C CA . ASP A 1 97 ? 7.587 10.723 21.853 1.00 53.81 97 ASP A CA 1
ATOM 772 C C . ASP A 1 97 ? 8.918 10.611 21.096 1.00 53.81 97 ASP A C 1
ATOM 774 O O . ASP A 1 97 ? 9.937 10.177 21.624 1.00 53.81 97 ASP A O 1
ATOM 778 N N . ILE A 1 98 ? 8.909 10.948 19.804 1.00 52.69 98 ILE A N 1
ATOM 779 C CA . ILE A 1 98 ? 10.131 11.136 19.003 1.00 52.69 98 ILE A CA 1
ATOM 780 C C . ILE A 1 98 ? 10.860 12.431 19.441 1.00 52.69 98 ILE A C 1
ATOM 782 O O . ILE A 1 98 ? 11.838 12.837 18.829 1.00 52.69 98 ILE A O 1
ATOM 786 N N . ASP A 1 99 ? 10.459 13.038 20.561 1.00 48.09 99 ASP A N 1
ATOM 787 C CA . ASP A 1 99 ? 11.201 14.105 21.234 1.00 48.09 99 ASP A CA 1
ATOM 788 C C . ASP A 1 99 ? 12.277 13.586 22.213 1.00 48.09 99 ASP A C 1
ATOM 790 O O . ASP A 1 99 ? 13.049 14.388 22.733 1.00 48.09 99 ASP A O 1
ATOM 794 N N . ASP A 1 100 ? 12.398 12.267 22.432 1.00 44.97 100 ASP A N 1
ATOM 795 C CA . ASP A 1 100 ? 13.342 11.688 23.412 1.00 44.97 100 ASP A CA 1
ATOM 796 C C . ASP A 1 100 ? 14.556 10.964 22.791 1.00 44.97 100 ASP A C 1
ATOM 798 O O . ASP A 1 100 ? 15.216 10.139 23.428 1.00 44.97 100 ASP A O 1
ATOM 802 N N . VAL A 1 101 ? 14.913 11.293 21.544 1.00 46.78 101 VAL A N 1
ATOM 803 C CA . VAL A 1 101 ? 16.237 10.948 21.004 1.00 46.78 101 VAL A CA 1
ATOM 804 C C . VAL A 1 101 ? 17.127 12.179 21.104 1.00 46.78 101 VAL A C 1
ATOM 806 O O . VAL A 1 101 ? 17.216 12.997 20.189 1.00 46.78 101 VAL A O 1
ATOM 809 N N . ALA A 1 102 ? 17.806 12.298 22.246 1.00 45.09 102 ALA A N 1
ATOM 810 C CA . ALA A 1 102 ? 18.987 13.140 22.373 1.00 45.09 102 ALA A CA 1
ATOM 811 C C . ALA A 1 102 ? 19.921 12.909 21.165 1.00 45.09 102 ALA A C 1
ATOM 813 O O . ALA A 1 102 ? 20.084 11.760 20.739 1.00 45.09 102 ALA A O 1
ATOM 814 N N . PRO A 1 103 ? 20.548 13.962 20.609 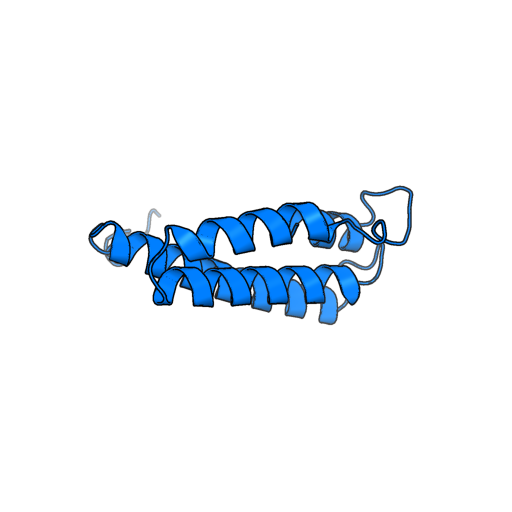1.00 44.06 103 PRO A N 1
ATOM 815 C CA . PRO A 1 103 ? 21.459 13.802 19.489 1.00 44.06 103 PRO A CA 1
ATOM 816 C C . PRO A 1 103 ? 22.653 12.989 19.984 1.00 44.06 103 PRO A C 1
ATOM 818 O O . PRO A 1 103 ? 23.464 13.470 20.778 1.00 44.06 103 PRO A O 1
ATOM 821 N N . PHE A 1 104 ? 22.745 11.732 19.558 1.00 42.38 104 PHE A N 1
ATOM 822 C CA . PHE A 1 104 ? 23.991 11.001 19.691 1.00 42.38 104 PHE A CA 1
ATOM 823 C C . PHE A 1 104 ? 24.991 11.645 18.726 1.00 42.38 104 PHE A C 1
ATOM 825 O O . PHE A 1 104 ? 24.748 11.719 17.523 1.00 42.38 104 PHE A O 1
ATOM 832 N N . ILE A 1 105 ? 26.034 12.195 1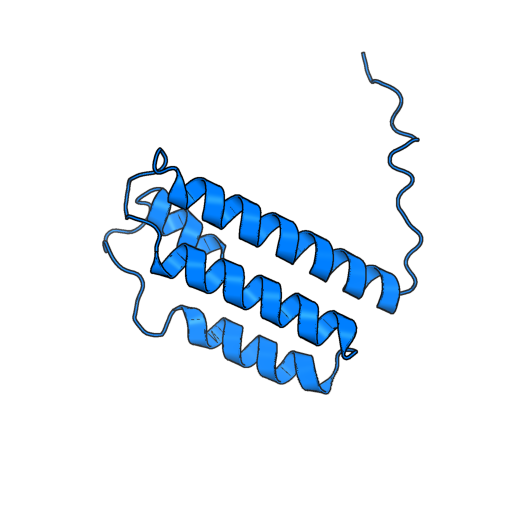9.350 1.00 48.06 105 ILE A N 1
ATOM 833 C CA . ILE A 1 105 ? 27.218 12.867 18.797 1.00 48.06 105 ILE A CA 1
ATOM 834 C C . ILE A 1 105 ? 27.810 12.098 17.615 1.00 48.06 105 ILE A C 1
ATOM 836 O O . ILE A 1 105 ? 27.940 10.859 17.739 1.00 48.06 105 ILE A O 1
#

Sequence (105 aa):
MARLAYDKGYGLFEETELPDDWHAPAFERLNRLRIFATSSVAAAAAAAYNAAWQWGHYCKHDDPDDPKFHEGQVAYDHAEIDLLMRIRDDLAIPGSDIDDVAPFI

Foldseek 3Di:
DLVLLVCQLQQVDPDFADDPCNLVVLVVVLVVCVVPDDPQLSVLSVQLSVLSVCSRVPHGGNNNVPPSNVVSVVSNVVSVVSNVVRVCVVVVPDDDPPVPDDDDD